Protein AF-A0A8D4UVF0-F1 (afdb_monomer_lite)

Foldseek 3Di:
DAQVVDDPVNQLVLVQLFKKWWKDFPNWIKIWGWDQDPVRFIKIWIWTFDDPPPDTDIHTQDIDTADADPVDDPVPGPHRGRHSVVSVVQQCDLRDVRGGVVNCVVRMGTPDID

Sequence (114 aa):
MSNLGLTFDELIDTLAYGHEIDFSYAGKNYVLMPDINEKNEWEYIVYQVLPPENKPEIKVLYHTPLHRDPSFSEDDVVWWPVGEKTARAMLDVKCIDGKSFMDLIDEIHVDNIN

Secondary structure (DSSP, 8-state):
-------HHHHHHHHHTT--EEEEETTEEEEEEEEE-TTS-EEEEEEEEEP-SSS-EEEEEEEEE----TTS-SSS-SS----HHHHHHHHT---BTTB-SGGGTTT-EEEEE-

Radius of gyration: 14.09 Å; chains: 1; bounding box: 38×25×40 Å

pLDDT: mean 81.35, std 11.94, range [31.14, 91.12]

Organism: NCBI:txid2582419

Structure (mmCIF, N/CA/C/O backbone):
data_AF-A0A8D4UVF0-F1
#
_entry.id   AF-A0A8D4UVF0-F1
#
loop_
_atom_site.group_PDB
_atom_site.id
_atom_site.type_symbol
_atom_site.label_atom_id
_atom_site.label_alt_id
_atom_site.label_comp_id
_atom_site.label_asym_id
_atom_site.label_entity_id
_atom_site.label_seq_id
_atom_site.pdbx_PDB_ins_code
_atom_site.Cartn_x
_atom_site.Cartn_y
_atom_site.Cartn_z
_atom_site.occupancy
_atom_site.B_iso_or_equiv
_atom_site.auth_seq_id
_atom_site.auth_comp_id
_atom_site.auth_asym_id
_atom_site.auth_atom_id
_atom_site.pdbx_PDB_model_num
ATOM 1 N N . MET A 1 1 ? -19.508 13.732 -0.270 1.00 31.14 1 MET A N 1
ATOM 2 C CA . MET A 1 1 ? -18.180 13.918 0.336 1.00 31.14 1 MET A CA 1
ATOM 3 C C . MET A 1 1 ? -17.385 12.672 -0.003 1.00 31.14 1 MET A C 1
ATOM 5 O O . MET A 1 1 ? -17.794 11.588 0.380 1.00 31.14 1 MET A O 1
ATOM 9 N N . SER A 1 2 ? -16.431 12.895 -0.906 1.00 32.94 2 SER A N 1
ATOM 10 C CA . SER A 1 2 ? -15.247 12.120 -1.292 1.00 32.94 2 SER A CA 1
ATOM 11 C C . SER A 1 2 ? -15.319 10.621 -1.587 1.00 32.94 2 SER A C 1
ATOM 13 O O . SER A 1 2 ? -14.414 9.939 -1.171 1.00 32.94 2 SER A O 1
ATOM 15 N N . ASN A 1 3 ? -16.258 10.088 -2.387 1.00 43.72 3 ASN A N 1
ATOM 16 C CA . ASN A 1 3 ? -15.977 8.824 -3.106 1.00 43.72 3 ASN A CA 1
ATOM 17 C C . ASN A 1 3 ? -14.625 8.989 -3.811 1.00 43.72 3 ASN A C 1
ATOM 19 O O . ASN A 1 3 ? -14.587 9.690 -4.821 1.00 43.72 3 ASN A O 1
ATOM 23 N N . LEU A 1 4 ? -13.538 8.406 -3.307 1.00 51.94 4 LEU A N 1
ATOM 24 C CA . LEU A 1 4 ? -12.274 8.557 -4.021 1.00 51.94 4 LEU A CA 1
ATOM 25 C C . LEU A 1 4 ? -12.223 7.777 -5.317 1.00 51.94 4 LEU A C 1
ATOM 27 O O . LEU A 1 4 ? -11.351 8.041 -6.127 1.00 51.94 4 LEU A O 1
ATOM 31 N N . GLY A 1 5 ? -13.245 6.953 -5.574 1.00 57.50 5 GLY A N 1
ATOM 32 C CA . GLY A 1 5 ? -13.719 6.671 -6.927 1.00 57.50 5 GLY A CA 1
ATOM 33 C C . GLY A 1 5 ? -12.710 5.962 -7.819 1.00 57.50 5 GLY A C 1
ATOM 34 O O . GLY A 1 5 ? -12.926 5.926 -9.023 1.00 57.50 5 GLY A O 1
ATOM 35 N N . LEU A 1 6 ? -11.646 5.416 -7.236 1.00 68.38 6 LEU A N 1
ATOM 36 C CA . LEU A 1 6 ? -10.647 4.646 -7.947 1.00 68.38 6 LEU A CA 1
ATOM 37 C C . LEU A 1 6 ? -11.154 3.226 -8.092 1.00 68.38 6 LEU A C 1
ATOM 39 O O . LEU A 1 6 ? -11.551 2.566 -7.129 1.00 68.38 6 LEU A O 1
ATOM 43 N N . THR A 1 7 ? -11.132 2.764 -9.325 1.00 80.12 7 THR A N 1
ATOM 44 C CA . THR A 1 7 ? -11.212 1.351 -9.634 1.00 80.12 7 THR A CA 1
ATOM 45 C C . THR A 1 7 ? -10.004 0.626 -9.049 1.00 80.12 7 THR A C 1
ATOM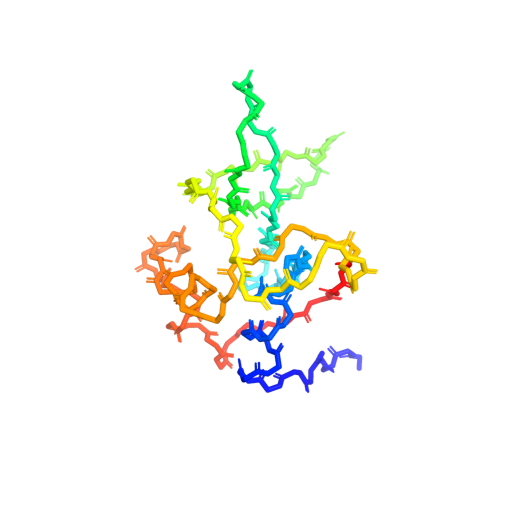 47 O O . THR A 1 7 ? -8.948 1.202 -8.783 1.00 80.12 7 THR A O 1
ATOM 50 N N . PHE A 1 8 ? -10.158 -0.679 -8.863 1.00 81.19 8 PHE A N 1
ATOM 51 C CA . PHE A 1 8 ? -9.075 -1.522 -8.383 1.00 81.19 8 PHE A CA 1
ATOM 52 C C . PHE A 1 8 ? -7.839 -1.489 -9.303 1.00 81.19 8 PHE A C 1
ATOM 54 O O . PHE A 1 8 ? -6.712 -1.544 -8.817 1.00 81.19 8 PHE A O 1
ATOM 61 N N . ASP A 1 9 ? -8.038 -1.352 -10.615 1.00 84.94 9 ASP A N 1
ATOM 62 C CA . ASP A 1 9 ? -6.930 -1.228 -11.563 1.00 84.94 9 ASP A CA 1
ATOM 63 C C . ASP A 1 9 ? -6.225 0.133 -11.430 1.00 84.94 9 ASP A C 1
ATOM 65 O O . ASP A 1 9 ? -5.001 0.165 -11.372 1.00 84.94 9 ASP A O 1
ATOM 69 N N . GLU A 1 10 ? -6.962 1.238 -11.252 1.00 85.31 10 GLU A N 1
ATOM 70 C CA . GLU A 1 10 ? -6.349 2.555 -11.004 1.00 85.31 10 GLU A CA 1
ATOM 71 C C . GLU A 1 10 ? -5.530 2.572 -9.710 1.00 85.31 10 GLU A C 1
ATOM 73 O O . GLU A 1 10 ? -4.453 3.153 -9.673 1.00 85.31 10 GLU A O 1
ATOM 78 N N . LEU A 1 11 ? -5.997 1.889 -8.662 1.00 85.06 11 LEU A N 1
ATOM 79 C CA . LEU A 1 11 ? -5.233 1.709 -7.430 1.00 85.06 11 LEU A CA 1
ATOM 80 C C . LEU A 1 11 ? -3.901 0.986 -7.681 1.00 85.06 11 LEU A C 1
ATOM 82 O O . LEU A 1 11 ? -2.859 1.396 -7.166 1.00 85.06 11 LEU A O 1
ATOM 86 N N . ILE A 1 12 ? -3.936 -0.114 -8.437 1.00 88.25 12 ILE A N 1
ATOM 87 C CA . ILE A 1 12 ? -2.730 -0.875 -8.770 1.00 88.25 12 ILE A CA 1
ATOM 88 C C . ILE A 1 12 ? -1.771 -0.014 -9.576 1.00 88.25 12 ILE A C 1
ATOM 90 O O . ILE A 1 12 ? -0.580 -0.026 -9.274 1.00 88.25 12 ILE A O 1
ATOM 94 N N . ASP A 1 13 ? -2.280 0.740 -10.548 1.00 88.62 13 ASP A N 1
ATOM 95 C CA . ASP A 1 13 ? -1.477 1.657 -11.346 1.00 88.62 13 ASP A CA 1
ATOM 96 C C . ASP A 1 13 ? -0.833 2.711 -10.443 1.00 88.62 13 ASP A C 1
ATOM 98 O O . ASP A 1 13 ? 0.390 2.830 -10.422 1.00 88.62 13 ASP A O 1
ATOM 102 N N . THR A 1 14 ? -1.613 3.403 -9.608 1.00 87.12 14 THR A N 1
ATOM 103 C CA . THR A 1 14 ? -1.112 4.392 -8.641 1.00 87.12 14 THR A CA 1
ATOM 104 C C . THR A 1 14 ? 0.062 3.839 -7.826 1.00 87.12 14 THR A C 1
ATOM 106 O O . THR A 1 14 ? 1.131 4.451 -7.772 1.00 87.12 14 THR A O 1
ATOM 109 N N . LEU A 1 15 ? -0.076 2.635 -7.268 1.00 87.44 15 LEU A N 1
ATOM 110 C CA . LEU A 1 15 ? 1.001 2.000 -6.509 1.00 87.44 15 LEU A CA 1
ATOM 111 C C . LEU A 1 15 ? 2.170 1.527 -7.375 1.00 87.44 15 LEU A C 1
ATOM 113 O O . LEU A 1 15 ? 3.320 1.616 -6.948 1.00 87.44 15 LEU A O 1
ATOM 117 N N . ALA A 1 16 ? 1.910 1.052 -8.592 1.00 88.62 16 ALA A N 1
ATOM 118 C CA . ALA A 1 16 ? 2.944 0.634 -9.533 1.00 88.62 16 ALA A CA 1
ATOM 119 C C . ALA A 1 16 ? 3.872 1.796 -9.912 1.00 88.62 16 ALA A C 1
ATOM 121 O O . ALA A 1 16 ? 5.072 1.571 -10.090 1.00 88.62 16 ALA A O 1
ATOM 122 N N . TYR A 1 17 ? 3.336 3.018 -9.973 1.00 87.31 17 TYR A N 1
ATOM 123 C CA . TYR A 1 17 ? 4.093 4.253 -10.186 1.00 87.31 17 TYR A CA 1
ATOM 124 C C . TYR A 1 17 ? 4.787 4.781 -8.919 1.00 87.31 17 TYR A C 1
ATOM 126 O O . TYR A 1 17 ? 5.589 5.703 -9.027 1.00 87.31 17 TYR A O 1
ATOM 134 N N . GLY A 1 18 ? 4.556 4.174 -7.750 1.00 85.56 18 GLY A N 1
ATOM 135 C CA . GLY A 1 18 ? 5.205 4.552 -6.492 1.00 85.56 18 GLY A CA 1
ATOM 136 C C . GLY A 1 18 ? 4.526 5.711 -5.760 1.00 85.56 18 GLY A C 1
ATOM 137 O O . GLY A 1 18 ? 5.195 6.429 -5.026 1.00 85.56 18 GLY A O 1
ATOM 138 N N . HIS A 1 19 ? 3.226 5.916 -5.958 1.00 86.50 19 HIS A N 1
ATOM 139 C CA . HIS A 1 19 ? 2.475 6.923 -5.209 1.00 86.50 19 HIS A CA 1
ATOM 140 C C . HIS A 1 19 ? 2.134 6.477 -3.785 1.00 86.50 19 HIS A C 1
ATOM 142 O O . HIS A 1 19 ? 2.086 5.283 -3.470 1.00 86.50 19 HIS A O 1
ATOM 148 N N . GLU A 1 20 ? 1.853 7.469 -2.945 1.00 87.44 20 GLU A N 1
ATOM 149 C CA . GLU A 1 20 ? 1.305 7.285 -1.606 1.00 87.44 20 GLU A CA 1
ATOM 150 C C . GLU A 1 20 ? -0.224 7.254 -1.655 1.00 87.44 20 GLU A C 1
ATOM 152 O O . GLU A 1 20 ? -0.856 7.984 -2.422 1.00 87.44 20 GLU A O 1
ATOM 157 N N . ILE A 1 21 ? -0.819 6.404 -0.820 1.00 87.81 21 ILE A N 1
ATOM 158 C CA . ILE A 1 21 ? -2.266 6.253 -0.702 1.00 87.81 21 ILE A CA 1
ATOM 159 C C . ILE A 1 21 ? -2.673 6.331 0.759 1.00 87.81 21 ILE A C 1
ATOM 161 O O . ILE A 1 21 ? -2.310 5.468 1.561 1.00 87.81 21 ILE A O 1
ATOM 165 N N . ASP A 1 22 ? -3.516 7.312 1.059 1.00 88.38 22 ASP A N 1
ATOM 166 C CA . ASP A 1 22 ? -4.222 7.420 2.329 1.00 88.38 22 ASP A CA 1
ATOM 167 C C . ASP A 1 22 ? -5.573 6.719 2.201 1.00 88.38 22 ASP A C 1
ATOM 169 O O . ASP A 1 22 ? -6.275 6.901 1.206 1.00 88.38 22 ASP A O 1
ATOM 173 N N . PHE A 1 23 ? -5.973 5.929 3.194 1.00 86.31 23 PHE A N 1
ATOM 174 C CA . PHE A 1 23 ? -7.290 5.300 3.211 1.00 86.31 23 PHE A CA 1
ATOM 175 C C . PHE A 1 23 ? -7.822 5.061 4.624 1.00 86.31 23 PHE A C 1
ATOM 177 O O . PHE A 1 23 ? -7.084 4.804 5.579 1.00 86.31 23 PHE A O 1
ATOM 184 N N . SER A 1 24 ? -9.144 5.072 4.736 1.00 87.12 24 SER A N 1
ATOM 185 C CA . SER A 1 24 ? -9.889 4.813 5.956 1.00 87.12 24 SER A CA 1
ATOM 186 C C . SER A 1 24 ? -10.517 3.427 5.929 1.00 87.12 24 SER A C 1
ATOM 188 O O . SER A 1 24 ? -11.186 3.035 4.970 1.00 87.12 24 SER A O 1
ATOM 190 N N . TYR A 1 25 ? -10.373 2.703 7.037 1.00 86.94 25 TYR A N 1
ATOM 191 C CA . TYR A 1 25 ? -11.078 1.446 7.282 1.00 86.94 25 TYR A CA 1
ATOM 192 C C . TYR A 1 25 ? -11.438 1.306 8.761 1.00 86.94 25 TYR A C 1
ATOM 194 O O . TYR A 1 25 ? -10.622 1.559 9.647 1.00 86.94 25 TYR A O 1
ATOM 202 N N . ALA A 1 26 ? -12.682 0.906 9.044 1.00 86.62 26 ALA A N 1
ATOM 203 C CA . ALA A 1 26 ? -13.191 0.705 10.405 1.00 86.62 26 ALA A CA 1
ATOM 204 C C . ALA A 1 26 ? -12.937 1.896 11.365 1.00 86.62 26 ALA A C 1
ATOM 206 O O . ALA A 1 26 ? -12.672 1.706 12.553 1.00 86.62 26 ALA A O 1
ATOM 207 N N . GLY A 1 27 ? -13.005 3.131 10.848 1.00 84.62 27 GLY A N 1
ATOM 208 C CA . GLY A 1 27 ? -12.774 4.362 11.616 1.00 84.62 27 GLY A CA 1
ATOM 209 C C . GLY A 1 27 ? -11.308 4.638 11.975 1.00 84.62 27 GLY A C 1
ATOM 210 O O . GLY A 1 27 ? -11.044 5.486 12.826 1.00 84.62 27 GLY A O 1
ATOM 211 N N . LYS A 1 28 ? -10.364 3.916 11.364 1.00 87.62 28 LYS A N 1
ATOM 212 C CA . LYS A 1 28 ? -8.917 4.119 11.478 1.00 87.62 28 LYS A CA 1
ATOM 213 C C . LYS A 1 28 ? -8.369 4.583 10.128 1.00 87.62 28 LYS A C 1
ATOM 215 O O . LYS A 1 28 ? -8.865 4.143 9.092 1.00 87.62 28 LYS A O 1
ATOM 220 N N . ASN A 1 29 ? -7.317 5.393 10.168 1.00 89.25 29 ASN A N 1
ATOM 221 C CA . ASN A 1 29 ? -6.625 5.872 8.976 1.00 89.25 29 ASN A CA 1
ATOM 222 C C . ASN A 1 29 ? -5.343 5.073 8.771 1.00 89.25 29 ASN A C 1
ATOM 224 O O . ASN A 1 29 ? -4.624 4.765 9.730 1.00 89.25 29 ASN A O 1
ATOM 228 N N . TYR A 1 30 ? -5.059 4.771 7.520 1.00 89.56 30 TYR A N 1
ATOM 229 C CA . TYR A 1 30 ? -3.917 3.997 7.090 1.00 89.56 30 TYR A CA 1
ATOM 230 C C . TYR A 1 30 ? -3.261 4.693 5.908 1.00 89.56 30 TYR A C 1
ATOM 232 O O . TYR A 1 30 ? -3.934 5.357 5.124 1.00 89.56 30 TYR A O 1
ATOM 240 N N . VAL A 1 31 ? -1.957 4.501 5.785 1.00 89.44 31 VAL A N 1
ATOM 241 C CA . VAL A 1 31 ? -1.175 4.996 4.658 1.00 89.44 31 VAL A CA 1
ATOM 242 C C . VAL A 1 31 ? -0.381 3.837 4.092 1.00 89.44 31 VAL A C 1
ATOM 244 O O . VAL A 1 31 ? 0.188 3.039 4.850 1.00 89.44 31 VAL A O 1
ATOM 247 N N . LEU A 1 32 ? -0.354 3.743 2.768 1.00 88.81 32 LEU A N 1
ATOM 248 C CA . LEU A 1 32 ? 0.608 2.923 2.059 1.00 88.81 32 LEU A CA 1
ATOM 249 C C . LEU A 1 32 ? 1.500 3.816 1.197 1.00 88.81 32 LEU A C 1
ATOM 251 O O . LEU A 1 32 ? 0.993 4.579 0.379 1.00 88.81 32 LEU A O 1
ATOM 255 N N . MET A 1 33 ? 2.816 3.708 1.354 1.00 86.56 33 MET A N 1
ATOM 256 C CA . MET A 1 33 ? 3.764 4.535 0.605 1.00 86.56 33 MET A CA 1
ATOM 257 C C . MET A 1 33 ? 5.111 3.836 0.417 1.00 86.56 33 MET A C 1
ATOM 259 O O . MET A 1 33 ? 5.494 3.005 1.252 1.00 86.56 33 MET A O 1
ATOM 263 N N . PRO A 1 34 ? 5.865 4.174 -0.642 1.00 85.31 34 PRO A N 1
ATOM 264 C CA . PRO A 1 34 ? 7.290 3.898 -0.669 1.00 85.31 34 PRO A CA 1
ATOM 265 C C . PRO A 1 34 ? 8.034 4.808 0.316 1.00 85.31 34 PRO A C 1
ATOM 267 O O . PRO A 1 34 ? 7.706 5.981 0.475 1.00 85.31 34 PRO A O 1
ATOM 270 N N . ASP A 1 35 ? 9.076 4.275 0.933 1.00 87.00 35 ASP A N 1
ATOM 271 C CA . ASP A 1 35 ? 9.971 4.984 1.840 1.00 87.00 35 ASP A CA 1
ATOM 272 C C . ASP A 1 35 ? 11.409 4.464 1.673 1.00 87.00 35 ASP A C 1
ATOM 274 O O . ASP A 1 35 ? 11.659 3.466 0.990 1.00 87.00 35 ASP A O 1
ATOM 278 N N . ILE A 1 36 ? 12.371 5.147 2.285 1.00 86.12 36 ILE A N 1
ATOM 279 C CA . ILE A 1 36 ? 13.771 4.738 2.336 1.00 86.12 36 ILE A CA 1
ATOM 280 C C . ILE A 1 36 ? 14.108 4.345 3.772 1.00 86.12 36 ILE A C 1
ATOM 282 O O . ILE A 1 36 ? 14.051 5.159 4.692 1.00 86.12 36 ILE A O 1
ATOM 286 N N . ASN A 1 37 ? 14.525 3.097 3.960 1.00 86.06 37 ASN A N 1
ATOM 287 C CA . ASN A 1 37 ? 14.880 2.594 5.281 1.00 86.06 37 ASN A CA 1
ATOM 288 C C . ASN A 1 37 ? 16.241 3.122 5.776 1.00 86.06 37 ASN A C 1
ATOM 290 O O . ASN A 1 37 ? 17.005 3.765 5.055 1.00 86.06 37 ASN A O 1
ATOM 294 N N . GLU A 1 38 ? 16.607 2.778 7.014 1.00 88.19 38 GLU A N 1
ATOM 295 C CA . GLU A 1 38 ? 17.868 3.207 7.648 1.00 88.19 38 GLU A CA 1
ATOM 296 C C . GLU A 1 38 ? 19.142 2.776 6.893 1.00 88.19 38 GLU A C 1
ATOM 298 O O . GLU A 1 38 ? 20.221 3.324 7.125 1.00 88.19 38 GLU A O 1
ATOM 303 N N . LYS A 1 39 ? 19.039 1.791 5.992 1.00 90.06 39 LYS A N 1
ATOM 304 C CA . LYS A 1 39 ? 20.142 1.308 5.147 1.00 90.06 39 LYS A CA 1
ATOM 305 C C . LYS A 1 39 ? 20.194 1.994 3.785 1.00 90.06 39 LYS A C 1
ATOM 307 O O . LYS A 1 39 ? 21.024 1.616 2.960 1.00 90.06 39 LYS A O 1
ATOM 312 N N . ASN A 1 40 ? 19.358 3.006 3.563 1.00 85.38 40 ASN A N 1
ATOM 313 C CA . ASN A 1 40 ? 19.215 3.690 2.286 1.00 85.38 40 ASN A CA 1
ATOM 314 C C . ASN A 1 40 ? 18.714 2.757 1.164 1.00 85.38 40 ASN A C 1
ATOM 316 O O . ASN A 1 40 ? 19.122 2.879 0.007 1.00 85.38 40 ASN A O 1
ATOM 320 N N . GLU A 1 41 ? 17.851 1.803 1.516 1.00 87.06 41 GLU A N 1
ATOM 321 C CA . GLU A 1 41 ? 17.179 0.901 0.581 1.00 87.06 41 GLU A CA 1
ATOM 322 C C . GLU A 1 41 ? 15.696 1.271 0.512 1.00 87.06 41 GLU A C 1
ATOM 324 O O . GLU A 1 41 ? 15.077 1.560 1.538 1.00 87.06 41 GLU A O 1
ATOM 329 N N . TRP A 1 42 ? 15.126 1.255 -0.693 1.00 85.38 42 TRP A N 1
ATOM 330 C CA . TRP A 1 42 ? 13.699 1.500 -0.871 1.00 85.38 42 TRP A CA 1
ATOM 331 C C . TRP A 1 42 ? 12.884 0.360 -0.269 1.00 85.38 42 TRP A C 1
ATOM 333 O O . TRP A 1 42 ? 13.176 -0.818 -0.491 1.00 85.38 42 TRP A O 1
ATOM 343 N N . GLU A 1 43 ? 11.831 0.712 0.448 1.00 87.50 43 GLU A N 1
ATOM 344 C CA . GLU A 1 43 ? 10.851 -0.210 0.991 1.00 87.50 43 GLU A CA 1
ATOM 345 C C . GLU A 1 43 ? 9.444 0.352 0.858 1.00 87.50 43 GLU A C 1
ATOM 347 O O . GLU A 1 43 ? 9.246 1.535 0.618 1.00 87.50 43 GLU A O 1
ATOM 352 N N . TYR A 1 44 ? 8.457 -0.521 0.968 1.00 85.00 44 TYR A N 1
ATOM 353 C CA . TYR A 1 44 ? 7.066 -0.132 1.018 1.00 85.00 44 TYR A CA 1
ATOM 354 C C . TYR A 1 44 ? 6.559 -0.347 2.427 1.00 85.00 44 TYR A C 1
ATOM 356 O O . TYR A 1 44 ? 6.738 -1.437 2.985 1.00 85.00 44 TYR A O 1
ATOM 364 N N . ILE A 1 45 ? 5.932 0.681 2.983 1.00 87.69 45 ILE A N 1
ATOM 365 C CA . ILE A 1 45 ? 5.458 0.682 4.357 1.00 87.69 45 ILE A CA 1
ATOM 366 C C . ILE A 1 45 ? 3.942 0.801 4.352 1.00 87.69 45 ILE A C 1
ATOM 368 O O . ILE A 1 45 ? 3.372 1.656 3.679 1.00 87.69 45 ILE A O 1
ATOM 372 N N . VAL A 1 46 ? 3.295 -0.051 5.147 1.00 87.88 46 VAL A N 1
ATOM 373 C CA . VAL A 1 46 ? 1.900 0.150 5.545 1.00 87.88 46 VAL A CA 1
ATOM 374 C C . VAL A 1 46 ? 1.895 0.551 7.004 1.00 87.88 46 VAL A C 1
ATOM 376 O O . VAL A 1 46 ? 2.368 -0.208 7.857 1.00 87.88 46 VAL A O 1
ATOM 379 N N . TYR A 1 47 ? 1.341 1.716 7.315 1.00 89.12 47 TYR A N 1
ATOM 380 C CA . TYR A 1 47 ? 1.202 2.158 8.694 1.00 89.12 47 TYR A CA 1
ATOM 381 C C . TYR A 1 47 ? -0.196 2.670 9.009 1.00 89.12 47 TYR A C 1
ATOM 383 O O . TYR A 1 47 ? -0.913 3.185 8.159 1.00 89.12 47 TYR A O 1
ATOM 391 N N . GLN A 1 48 ? -0.586 2.506 10.269 1.00 88.56 48 GLN A N 1
ATOM 392 C CA . GLN A 1 48 ? -1.807 3.069 10.819 1.00 88.56 48 GLN A CA 1
ATOM 393 C C . GLN A 1 48 ? -1.482 4.398 11.504 1.00 88.56 48 GLN A C 1
ATOM 395 O O . GLN A 1 48 ? -0.596 4.454 12.364 1.00 88.56 48 GLN A O 1
ATOM 400 N N . VAL A 1 49 ? -2.241 5.440 11.175 1.00 85.75 49 VAL A N 1
ATOM 401 C CA . VAL A 1 49 ? -2.189 6.731 11.866 1.00 85.75 49 VAL A CA 1
ATOM 402 C C . VAL A 1 49 ? -3.096 6.656 13.091 1.00 85.75 49 VAL A C 1
ATOM 404 O O . VAL A 1 49 ? -4.309 6.453 12.979 1.00 85.75 49 VAL A O 1
ATOM 407 N N . LEU A 1 50 ? -2.512 6.787 14.282 1.00 80.94 50 LEU A N 1
ATOM 408 C CA . LEU A 1 50 ? -3.259 6.785 15.536 1.00 80.94 50 LEU A CA 1
ATOM 409 C C . LEU A 1 50 ? -3.736 8.207 15.869 1.00 80.94 50 LEU A C 1
ATOM 411 O O . LEU A 1 50 ? -2.973 9.165 15.694 1.00 80.94 50 LEU A O 1
ATOM 415 N N . PRO A 1 51 ? -4.990 8.373 16.339 1.00 68.62 51 PRO A N 1
ATOM 416 C CA . PRO A 1 51 ? -5.524 9.684 16.668 1.00 68.62 51 PRO A CA 1
ATOM 417 C C . PRO A 1 51 ? -4.651 10.364 17.732 1.00 68.62 51 PRO A C 1
ATOM 419 O O . PRO A 1 51 ? -4.261 9.730 18.717 1.00 68.62 51 PRO A O 1
ATOM 422 N N . PRO A 1 52 ? -4.333 11.653 17.548 1.00 62.56 52 PRO A N 1
ATOM 423 C CA . PRO A 1 52 ? -3.405 12.345 18.412 1.00 62.56 52 PRO A CA 1
ATOM 424 C C . PRO A 1 52 ? -4.139 12.761 19.681 1.00 62.56 52 PRO A C 1
ATOM 426 O O . PRO A 1 52 ? -4.781 13.807 19.709 1.00 62.56 52 PRO A O 1
ATOM 429 N N . GLU A 1 53 ? -4.007 12.003 20.769 1.00 63.69 53 GLU A N 1
ATOM 430 C CA . GLU A 1 53 ? -4.302 12.611 22.070 1.00 63.69 53 GLU A CA 1
ATOM 431 C C . GLU A 1 53 ? -3.272 13.705 22.401 1.00 63.69 53 GLU A C 1
ATOM 433 O O . GLU A 1 53 ? -3.607 14.601 23.164 1.00 63.69 53 GLU A O 1
ATOM 438 N N . ASN A 1 54 ? -2.072 13.709 21.778 1.00 49.62 54 ASN A N 1
ATOM 439 C CA . ASN A 1 54 ? -1.144 14.859 21.777 1.00 49.62 54 ASN A CA 1
ATOM 440 C C . ASN A 1 54 ? -0.068 14.902 20.657 1.00 49.62 54 ASN A C 1
ATOM 442 O O . ASN A 1 54 ? 0.581 15.938 20.521 1.00 49.62 54 ASN A O 1
ATOM 446 N N . LYS A 1 55 ? 0.138 13.847 19.849 1.00 58.69 55 LYS A N 1
ATOM 447 C CA . LYS A 1 55 ? 0.930 13.826 18.591 1.00 58.69 55 LYS A CA 1
ATOM 448 C C . LYS A 1 55 ? 0.453 12.653 17.721 1.00 58.69 55 LYS A C 1
ATOM 450 O O . LYS A 1 55 ? 0.008 11.669 18.307 1.00 58.69 55 LYS A O 1
ATOM 455 N N . PRO A 1 56 ? 0.519 12.726 16.378 1.00 63.97 56 PRO A N 1
ATOM 456 C CA . PRO A 1 56 ? 0.256 11.555 15.550 1.00 63.97 56 PRO A CA 1
ATOM 457 C C . PRO A 1 56 ? 1.299 10.480 15.877 1.00 63.97 56 PRO A C 1
ATOM 459 O O . PRO A 1 56 ? 2.496 10.689 15.681 1.00 63.97 56 PRO A O 1
ATOM 462 N N . GLU A 1 57 ? 0.845 9.359 16.434 1.00 77.50 57 GLU A N 1
ATOM 463 C CA . GLU A 1 57 ? 1.661 8.156 16.576 1.00 77.50 57 GLU A CA 1
ATOM 464 C C . GLU A 1 57 ? 1.434 7.277 15.348 1.00 77.50 57 GLU A C 1
ATOM 466 O O . GLU A 1 57 ? 0.298 7.033 14.937 1.00 77.50 57 GLU A O 1
ATOM 471 N N . ILE A 1 58 ? 2.530 6.820 14.749 1.00 82.75 58 ILE A N 1
ATOM 472 C CA . ILE A 1 58 ? 2.504 5.931 13.594 1.00 82.75 58 ILE A CA 1
ATOM 473 C C . ILE A 1 58 ? 2.768 4.517 14.094 1.00 82.75 58 ILE A C 1
ATOM 475 O O . ILE A 1 58 ? 3.795 4.250 14.720 1.00 82.75 58 ILE A O 1
ATOM 479 N N . LYS A 1 59 ? 1.848 3.596 13.805 1.00 86.25 59 LYS A N 1
ATOM 480 C CA . LYS A 1 59 ? 2.065 2.166 14.024 1.00 86.25 59 LYS A CA 1
ATOM 481 C C . LYS A 1 59 ? 2.363 1.505 12.691 1.00 86.25 59 LYS A C 1
ATOM 483 O O . LYS A 1 59 ? 1.453 1.323 11.884 1.00 86.25 59 LYS A O 1
ATOM 488 N N . VAL A 1 60 ? 3.608 1.087 12.491 1.00 87.62 60 VAL A N 1
ATOM 489 C CA . VAL A 1 60 ? 3.959 0.326 11.294 1.00 87.62 60 VAL A CA 1
ATOM 490 C C . VAL A 1 60 ? 3.394 -1.090 11.380 1.00 87.62 60 VAL A C 1
ATOM 492 O O . VAL A 1 60 ? 3.521 -1.769 12.401 1.00 87.62 60 VAL A O 1
ATOM 495 N N . LEU A 1 61 ? 2.719 -1.512 10.315 1.00 87.56 61 LEU A N 1
ATOM 496 C CA . LEU A 1 61 ? 2.068 -2.814 10.196 1.00 87.56 61 LEU A CA 1
ATOM 497 C C . LEU A 1 61 ? 2.863 -3.762 9.301 1.00 87.56 61 LEU A C 1
ATOM 499 O O . LEU A 1 61 ? 2.827 -4.974 9.512 1.00 87.56 61 LEU A O 1
ATOM 503 N N . TYR A 1 62 ? 3.567 -3.219 8.309 1.00 88.31 62 TYR A N 1
ATOM 504 C CA . TYR A 1 62 ? 4.312 -4.003 7.340 1.00 88.31 62 TYR A CA 1
ATOM 505 C C . TYR A 1 62 ? 5.424 -3.183 6.687 1.00 88.31 62 TYR A C 1
ATOM 507 O O . TYR A 1 62 ? 5.230 -2.002 6.415 1.00 88.31 62 TYR A O 1
ATOM 515 N N . HIS A 1 63 ? 6.541 -3.853 6.404 1.00 89.44 63 HIS A N 1
ATOM 516 C CA . HIS A 1 63 ? 7.616 -3.368 5.545 1.00 89.44 63 HIS A CA 1
ATOM 517 C C . HIS A 1 63 ? 7.935 -4.450 4.518 1.00 89.44 63 HIS A C 1
ATOM 519 O O . HIS A 1 63 ? 7.984 -5.638 4.862 1.00 89.44 63 HIS A O 1
ATOM 525 N N . THR A 1 64 ? 8.223 -4.053 3.284 1.00 85.88 64 THR A N 1
ATOM 526 C CA . THR A 1 64 ? 8.817 -4.956 2.296 1.00 85.88 64 THR A CA 1
ATOM 527 C C . THR A 1 64 ? 9.845 -4.238 1.439 1.00 85.88 64 THR A C 1
ATOM 529 O O . THR A 1 64 ? 9.580 -3.113 1.019 1.00 85.88 64 THR A O 1
ATOM 532 N N . PRO A 1 65 ? 11.000 -4.859 1.146 1.00 87.56 65 PRO A N 1
ATOM 533 C CA . PRO A 1 65 ? 11.959 -4.292 0.212 1.00 87.56 65 PRO A CA 1
ATOM 534 C C . PRO A 1 65 ? 11.318 -4.005 -1.147 1.00 87.56 65 PRO A C 1
ATOM 536 O O . PRO A 1 65 ? 10.570 -4.826 -1.686 1.00 87.56 65 PRO A O 1
ATOM 539 N N . LEU A 1 66 ? 11.661 -2.855 -1.717 1.00 85.44 66 LEU A N 1
ATOM 540 C CA . LEU A 1 66 ? 11.267 -2.455 -3.056 1.00 85.44 66 LEU A CA 1
ATOM 541 C C . LEU A 1 66 ? 12.431 -2.560 -4.022 1.00 85.44 66 LEU A C 1
ATOM 543 O O . LEU A 1 66 ? 13.550 -2.116 -3.766 1.00 85.44 66 LEU A O 1
ATOM 547 N N . HIS A 1 67 ? 12.119 -3.071 -5.203 1.00 85.56 67 HIS A N 1
ATOM 548 C CA . HIS A 1 67 ? 13.005 -3.005 -6.349 1.00 85.56 67 HIS A CA 1
ATOM 549 C C . HIS A 1 67 ? 12.330 -2.179 -7.430 1.00 85.56 67 HIS A C 1
ATOM 551 O O . HIS A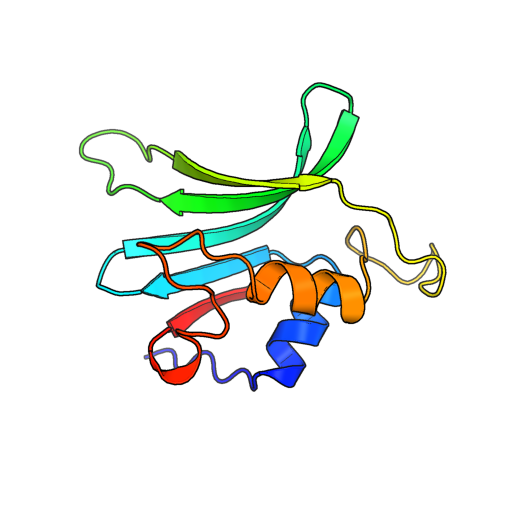 1 67 ? 11.150 -2.381 -7.716 1.00 85.56 67 HIS A O 1
ATOM 557 N N . ARG A 1 68 ? 13.094 -1.254 -8.016 1.00 84.25 68 ARG A N 1
ATOM 558 C CA . ARG A 1 68 ? 12.617 -0.464 -9.145 1.00 84.25 68 ARG A CA 1
ATOM 559 C C . ARG A 1 68 ? 12.282 -1.396 -10.299 1.00 84.25 68 ARG A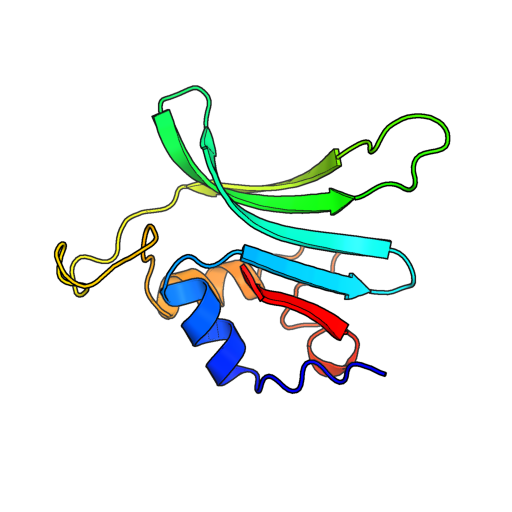 C 1
ATOM 561 O O . ARG A 1 68 ? 13.104 -2.247 -10.647 1.00 84.25 68 ARG A O 1
ATOM 568 N N . ASP A 1 69 ? 11.125 -1.207 -10.915 1.00 85.94 69 ASP A N 1
ATOM 569 C CA . ASP A 1 69 ? 10.802 -1.902 -12.153 1.00 85.94 69 ASP A CA 1
ATOM 570 C C . ASP A 1 69 ? 11.609 -1.277 -13.311 1.00 85.94 69 ASP A C 1
ATOM 572 O O . ASP A 1 69 ? 11.470 -0.082 -13.597 1.00 85.94 69 ASP A O 1
ATOM 576 N N . PRO A 1 70 ? 12.488 -2.049 -13.980 1.00 84.31 70 PRO A N 1
ATOM 577 C CA . PRO A 1 70 ? 13.347 -1.530 -15.039 1.00 84.31 70 PRO A CA 1
ATOM 578 C C . PRO A 1 70 ? 12.588 -1.171 -16.325 1.00 84.31 70 PRO A C 1
ATOM 580 O O . PRO A 1 70 ? 13.188 -0.582 -17.220 1.00 84.31 70 PRO A O 1
ATOM 583 N N . SER A 1 71 ? 11.307 -1.533 -16.452 1.00 84.12 71 SER A N 1
ATOM 584 C CA . SER A 1 71 ? 10.481 -1.180 -17.615 1.00 84.12 71 SER A CA 1
ATOM 585 C C . SER A 1 71 ? 10.077 0.298 -17.654 1.00 84.12 71 SER A C 1
ATOM 587 O O . SER A 1 71 ? 9.714 0.798 -18.718 1.00 84.12 71 SER A O 1
ATOM 589 N N . PHE A 1 72 ? 10.195 1.012 -16.533 1.00 78.06 72 PHE A N 1
ATOM 590 C CA . PHE A 1 72 ? 9.950 2.447 -16.453 1.00 78.06 72 PHE A CA 1
ATOM 591 C C . PHE A 1 72 ? 11.228 3.211 -16.822 1.00 78.06 72 PHE A C 1
ATOM 593 O O . PHE A 1 72 ? 12.303 2.944 -16.265 1.00 78.06 72 PHE A O 1
ATOM 600 N N . SER A 1 73 ? 11.125 4.182 -17.736 1.00 76.50 73 SER A N 1
ATOM 601 C CA . SER A 1 73 ? 12.250 5.069 -18.072 1.00 76.50 73 SER A CA 1
ATOM 602 C C . SER A 1 73 ? 12.655 5.888 -16.839 1.00 76.50 73 SER A C 1
ATOM 604 O O . SER A 1 73 ? 11.843 6.080 -15.944 1.00 76.50 73 SER A O 1
ATOM 606 N N . GLU A 1 74 ? 13.910 6.316 -16.710 1.00 66.88 74 GLU A N 1
ATOM 607 C CA . GLU A 1 74 ? 14.312 7.180 -15.581 1.00 66.88 74 GLU A CA 1
ATOM 608 C C . GLU A 1 74 ? 13.796 8.619 -15.731 1.00 66.88 74 GLU A C 1
ATOM 610 O O . GLU A 1 74 ? 13.638 9.317 -14.734 1.00 66.88 74 GLU A O 1
ATOM 615 N N . ASP A 1 75 ? 13.476 9.030 -16.959 1.00 65.12 75 ASP A N 1
ATOM 616 C CA . ASP A 1 75 ? 13.094 10.401 -17.298 1.00 65.12 75 ASP A CA 1
ATOM 617 C C . ASP A 1 75 ? 11.589 10.683 -17.106 1.00 65.12 75 ASP A C 1
ATOM 619 O O . ASP A 1 75 ? 11.193 11.844 -17.017 1.00 65.12 75 ASP A O 1
ATOM 623 N N . ASP A 1 76 ? 10.750 9.642 -17.018 1.00 58.09 76 ASP A N 1
ATOM 624 C CA . ASP A 1 76 ? 9.283 9.769 -16.963 1.00 58.09 76 ASP A CA 1
ATOM 625 C C . ASP A 1 76 ? 8.690 9.702 -15.542 1.00 58.09 76 ASP A C 1
ATOM 627 O O . ASP A 1 76 ? 7.469 9.783 -15.390 1.00 58.09 76 ASP A O 1
ATOM 631 N N . VAL A 1 77 ? 9.501 9.519 -14.490 1.00 59.66 77 VAL A N 1
ATOM 632 C CA . VAL A 1 77 ? 8.975 9.082 -13.181 1.00 59.66 77 VAL A CA 1
ATOM 633 C C . VAL A 1 77 ? 9.239 10.086 -12.068 1.00 59.66 77 VAL A C 1
ATOM 635 O O . VAL A 1 77 ? 10.372 10.469 -11.792 1.00 59.66 77 VAL A O 1
ATOM 638 N N . VAL A 1 78 ? 8.154 10.488 -11.404 1.00 57.38 78 VAL A N 1
ATOM 639 C CA . VAL A 1 78 ? 8.152 11.403 -10.250 1.00 57.38 78 VAL A CA 1
ATOM 640 C C . VAL A 1 78 ? 8.449 10.660 -8.932 1.00 57.38 78 VAL A C 1
ATOM 642 O O . VAL A 1 78 ? 8.875 11.279 -7.961 1.00 57.38 78 VAL A O 1
ATOM 645 N N . TRP A 1 79 ? 8.304 9.330 -8.916 1.00 67.12 79 TRP A N 1
ATOM 646 C CA . TRP A 1 79 ? 8.431 8.449 -7.746 1.00 67.12 79 TRP A CA 1
ATOM 647 C C . TRP A 1 79 ? 9.219 7.164 -8.079 1.00 67.12 79 TRP A C 1
ATOM 649 O O . TRP A 1 79 ? 9.677 7.011 -9.206 1.00 67.12 79 TRP A O 1
ATOM 659 N N . TRP A 1 80 ? 9.457 6.257 -7.120 1.00 80.75 80 TRP A N 1
ATOM 660 C CA . TRP A 1 80 ? 10.205 5.003 -7.345 1.00 80.75 80 TRP A CA 1
ATOM 661 C C . TRP A 1 80 ? 9.260 3.892 -7.847 1.00 80.75 80 TRP A C 1
ATOM 663 O O . TRP A 1 80 ? 8.594 3.260 -7.026 1.00 80.75 80 TRP A O 1
ATOM 673 N N . PRO A 1 81 ? 9.163 3.627 -9.168 1.00 86.44 81 PRO A N 1
ATOM 674 C CA . PRO A 1 81 ? 8.145 2.736 -9.710 1.00 86.44 81 PRO A CA 1
ATOM 675 C C . PRO A 1 81 ? 8.515 1.279 -9.448 1.00 86.44 81 PRO A C 1
ATOM 677 O O . PRO A 1 81 ? 9.672 0.878 -9.583 1.00 86.44 81 PRO A O 1
ATOM 680 N N . VAL A 1 82 ? 7.521 0.468 -9.112 1.00 86.75 82 VAL A N 1
ATOM 681 C CA . VAL A 1 82 ? 7.705 -0.928 -8.679 1.00 86.75 82 VAL A CA 1
ATOM 682 C C . VAL A 1 82 ? 7.007 -1.931 -9.595 1.00 86.75 82 VAL A C 1
ATOM 684 O O . VAL A 1 82 ? 7.264 -3.135 -9.499 1.00 86.75 82 VAL A O 1
ATOM 687 N N . GLY A 1 83 ? 6.145 -1.437 -10.490 1.00 88.75 83 GLY A N 1
ATOM 688 C CA . GLY A 1 83 ? 5.376 -2.238 -11.435 1.00 88.75 83 GLY A CA 1
ATOM 689 C C . GLY A 1 83 ? 4.162 -2.931 -10.813 1.00 88.75 83 GLY A C 1
ATOM 690 O O . GLY A 1 83 ? 4.111 -3.222 -9.613 1.00 88.75 83 GLY A O 1
ATOM 691 N N . GLU A 1 84 ? 3.175 -3.247 -11.653 1.00 90.50 84 GLU A N 1
ATOM 692 C CA . GLU A 1 84 ? 1.886 -3.805 -11.218 1.00 90.50 84 GLU A CA 1
ATOM 693 C C . GLU A 1 84 ? 2.027 -5.103 -10.421 1.00 90.50 84 GLU A C 1
ATOM 695 O O . GLU A 1 84 ? 1.295 -5.345 -9.464 1.00 90.50 84 GLU A O 1
ATOM 700 N N . LYS A 1 85 ? 2.971 -5.971 -10.809 1.00 90.06 85 LYS A N 1
ATOM 701 C CA . LYS A 1 85 ? 3.185 -7.257 -10.131 1.00 90.06 85 LYS A CA 1
ATOM 702 C C . LYS A 1 85 ? 3.537 -7.046 -8.660 1.00 90.06 85 LYS A C 1
ATOM 704 O O . LYS A 1 85 ? 3.043 -7.770 -7.796 1.00 90.06 85 LYS A O 1
ATOM 709 N N . THR A 1 86 ? 4.402 -6.076 -8.398 1.00 89.19 86 THR A N 1
ATOM 710 C CA . THR A 1 86 ? 4.869 -5.740 -7.057 1.00 89.19 86 THR A CA 1
ATOM 711 C C . THR A 1 86 ? 3.758 -5.043 -6.274 1.00 89.19 86 THR A C 1
ATOM 713 O O . THR A 1 86 ? 3.482 -5.447 -5.147 1.00 89.19 86 THR A O 1
ATOM 716 N N . ALA A 1 87 ? 3.035 -4.109 -6.903 1.00 89.56 87 ALA A N 1
ATOM 717 C CA . ALA A 1 87 ? 1.862 -3.456 -6.317 1.00 89.56 87 ALA A CA 1
ATOM 718 C C . ALA A 1 87 ? 0.776 -4.465 -5.894 1.00 89.56 87 ALA A C 1
ATOM 720 O O . ALA A 1 87 ? 0.329 -4.468 -4.749 1.00 89.56 87 ALA A O 1
ATOM 721 N N . ARG A 1 88 ? 0.405 -5.406 -6.772 1.00 91.06 88 ARG A N 1
ATOM 722 C CA . ARG A 1 88 ? -0.562 -6.472 -6.451 1.00 91.06 88 ARG A CA 1
ATOM 723 C C . ARG A 1 88 ? -0.099 -7.340 -5.284 1.00 91.06 88 ARG A C 1
ATOM 725 O O . ARG A 1 88 ? -0.908 -7.685 -4.427 1.00 91.06 88 ARG A O 1
ATOM 732 N N . ALA A 1 89 ? 1.189 -7.682 -5.236 1.00 89.25 89 ALA A N 1
ATOM 733 C CA . ALA A 1 89 ? 1.742 -8.467 -4.137 1.00 89.25 89 ALA A CA 1
ATOM 734 C C . ALA A 1 89 ? 1.640 -7.730 -2.792 1.00 89.25 89 ALA A C 1
ATOM 736 O O . ALA A 1 89 ? 1.379 -8.375 -1.783 1.00 89.25 89 ALA A O 1
ATOM 737 N N . MET A 1 90 ? 1.794 -6.401 -2.773 1.00 87.81 90 MET A N 1
ATOM 738 C CA . MET A 1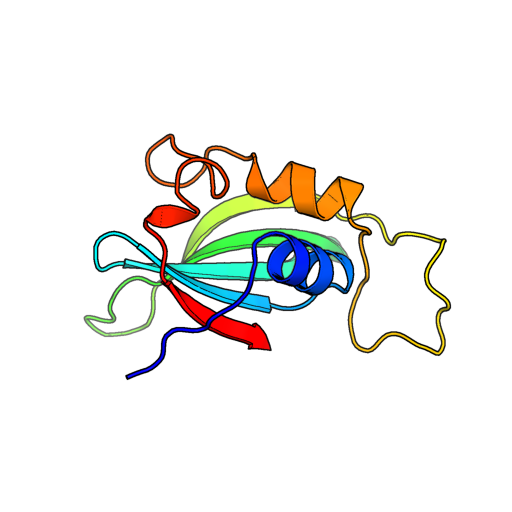 90 ? 1.618 -5.590 -1.559 1.00 87.81 90 MET A CA 1
ATOM 739 C C . MET A 1 90 ? 0.175 -5.570 -1.085 1.00 87.81 90 MET A C 1
ATOM 741 O O . MET A 1 90 ? -0.081 -5.747 0.104 1.00 87.81 90 MET A O 1
ATOM 745 N N . LEU A 1 91 ? -0.768 -5.384 -2.010 1.00 88.56 91 LEU A N 1
ATOM 746 C CA . LEU A 1 91 ? -2.192 -5.322 -1.684 1.00 88.56 91 LEU A CA 1
ATOM 747 C C . LEU A 1 91 ? -2.709 -6.641 -1.091 1.00 88.56 91 LEU A C 1
ATOM 749 O O . LEU A 1 91 ? -3.671 -6.630 -0.323 1.00 88.56 91 LEU A O 1
ATOM 753 N N . ASP A 1 92 ? -2.063 -7.766 -1.402 1.00 91.12 92 ASP A N 1
ATOM 754 C CA . ASP A 1 92 ? -2.407 -9.092 -0.876 1.00 91.12 92 ASP A CA 1
ATOM 755 C C . ASP A 1 92 ? -1.799 -9.388 0.515 1.00 91.12 92 ASP A C 1
ATOM 757 O O . ASP A 1 92 ? -2.121 -10.392 1.156 1.00 91.12 92 ASP A O 1
ATOM 761 N N . VAL A 1 93 ? -0.949 -8.502 1.047 1.00 89.38 93 VAL A N 1
ATOM 762 C CA . VAL A 1 93 ? -0.341 -8.689 2.371 1.00 89.38 93 VAL A CA 1
ATOM 763 C C . VAL A 1 93 ? -1.371 -8.502 3.482 1.00 89.38 93 VAL A C 1
ATOM 765 O O . VAL A 1 93 ? -1.962 -7.437 3.658 1.00 89.38 93 VAL A O 1
ATOM 768 N N . LYS A 1 94 ? -1.517 -9.531 4.320 1.00 91.00 94 LYS A N 1
ATOM 769 C CA . LYS A 1 94 ? -2.420 -9.537 5.477 1.00 91.00 94 LYS A CA 1
ATOM 770 C C . LYS A 1 94 ? -1.818 -8.821 6.681 1.00 91.00 94 LYS A C 1
ATOM 772 O O . LYS A 1 94 ? -1.271 -9.457 7.580 1.00 91.00 94 LYS A O 1
ATOM 777 N N . CYS A 1 95 ? -1.927 -7.497 6.700 1.00 89.31 95 CYS A N 1
ATOM 778 C CA . CYS A 1 95 ? -1.366 -6.648 7.755 1.00 89.31 95 CYS A CA 1
ATOM 779 C C . CYS A 1 95 ? -2.412 -5.810 8.514 1.00 89.31 95 CYS A C 1
ATOM 781 O O . CYS A 1 95 ? -2.078 -5.196 9.528 1.00 89.31 95 CYS A O 1
ATOM 783 N N . ILE A 1 96 ? -3.684 -5.835 8.095 1.00 89.25 96 ILE A N 1
ATOM 784 C CA . ILE A 1 96 ? -4.768 -5.039 8.687 1.00 89.25 96 ILE A CA 1
ATOM 785 C C . ILE A 1 96 ? -5.732 -5.984 9.403 1.00 89.25 96 ILE A C 1
ATOM 787 O O . ILE A 1 96 ? -6.630 -6.560 8.797 1.00 89.25 96 ILE A O 1
ATOM 791 N N . ASP A 1 97 ? -5.512 -6.197 10.704 1.00 87.25 97 ASP A N 1
ATOM 792 C CA . ASP A 1 97 ? -6.337 -7.085 11.541 1.00 87.25 97 ASP A CA 1
ATOM 793 C C . ASP A 1 97 ? -6.518 -8.503 10.928 1.00 87.25 97 ASP A C 1
ATOM 795 O O . ASP A 1 97 ? -7.568 -9.134 11.041 1.00 87.25 97 ASP A O 1
ATOM 799 N N . GLY A 1 98 ? -5.471 -9.013 10.260 1.00 88.25 98 GLY A N 1
ATOM 800 C CA . GLY A 1 98 ? -5.451 -10.327 9.599 1.00 88.25 98 GLY A CA 1
ATOM 801 C C . GLY A 1 98 ? -6.063 -10.365 8.192 1.00 88.25 98 GLY A C 1
ATOM 802 O O . GLY A 1 98 ? -6.064 -11.430 7.571 1.00 88.25 98 GLY A O 1
ATOM 803 N N . LYS A 1 99 ? -6.545 -9.228 7.685 1.00 90.12 99 LYS A N 1
ATOM 804 C CA . LYS A 1 99 ? -7.024 -9.036 6.314 1.00 90.12 99 LYS A CA 1
ATOM 805 C C . LYS A 1 99 ? -5.978 -8.306 5.466 1.00 90.12 99 LYS A C 1
ATOM 807 O O . LYS A 1 99 ? -5.153 -7.550 5.994 1.00 90.12 99 LYS A O 1
ATOM 812 N N . SER A 1 100 ? -5.995 -8.568 4.165 1.00 89.62 100 SER A N 1
ATOM 813 C CA . SER A 1 100 ? -5.243 -7.800 3.172 1.00 89.62 100 SER A CA 1
ATOM 814 C C . SER A 1 100 ? -6.054 -6.610 2.659 1.00 89.62 100 SER A C 1
ATOM 816 O O . SER A 1 100 ? -7.234 -6.468 2.974 1.00 89.62 100 SER A O 1
ATOM 818 N N . PHE A 1 101 ? -5.435 -5.745 1.859 1.00 87.06 101 PHE A N 1
ATOM 819 C CA . PHE A 1 101 ? -6.166 -4.678 1.178 1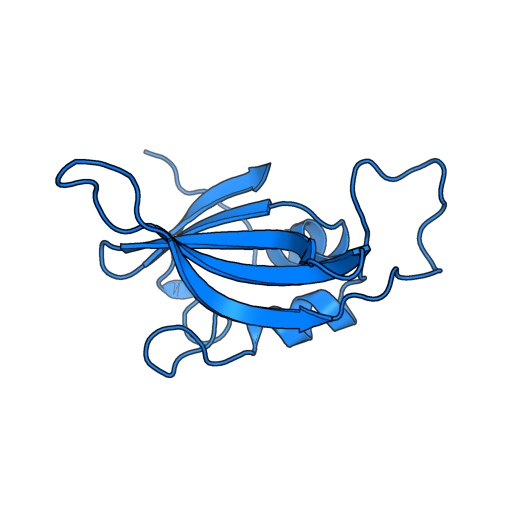.00 87.06 101 PHE A CA 1
ATOM 820 C C . PHE A 1 101 ? -7.132 -5.256 0.133 1.00 87.06 101 PHE A C 1
ATOM 822 O O . PHE A 1 101 ? -8.253 -4.777 -0.005 1.00 87.06 101 PHE A O 1
ATOM 829 N N . MET A 1 102 ? -6.738 -6.348 -0.535 1.00 86.06 102 MET A N 1
ATOM 830 C CA . MET A 1 102 ? -7.601 -7.111 -1.449 1.00 86.06 102 MET A CA 1
ATOM 831 C C . MET A 1 102 ? -8.860 -7.638 -0.754 1.00 86.06 102 MET A C 1
ATOM 833 O O . MET A 1 102 ? -9.949 -7.551 -1.312 1.00 86.06 102 MET A O 1
ATOM 837 N N . ASP A 1 103 ? -8.720 -8.145 0.477 1.00 89.12 103 ASP A N 1
ATOM 838 C CA . ASP A 1 103 ? -9.847 -8.619 1.293 1.00 89.12 103 ASP A CA 1
ATOM 839 C C . ASP A 1 103 ? -10.810 -7.478 1.682 1.00 89.12 103 ASP A C 1
ATOM 841 O O . ASP A 1 103 ? -11.935 -7.738 2.107 1.00 89.12 103 ASP A O 1
ATOM 845 N N . LEU A 1 104 ? -10.353 -6.225 1.589 1.00 86.12 104 LEU A N 1
ATOM 846 C CA . LEU A 1 104 ? -11.028 -5.028 2.086 1.00 86.12 104 LEU A CA 1
ATOM 847 C C . LEU A 1 104 ? -11.468 -4.065 0.980 1.00 86.12 104 LEU A C 1
ATOM 849 O O . LEU A 1 104 ? -12.046 -3.031 1.298 1.00 86.12 104 LEU A O 1
ATOM 853 N N . ILE A 1 105 ? -11.219 -4.376 -0.294 1.00 81.19 105 ILE A N 1
ATOM 854 C CA . ILE A 1 105 ? -11.342 -3.416 -1.403 1.00 81.19 105 ILE A CA 1
ATOM 855 C C . ILE A 1 105 ? -12.740 -2.787 -1.529 1.00 81.19 105 ILE A C 1
ATOM 857 O O . ILE A 1 105 ? -12.857 -1.615 -1.874 1.00 81.19 105 ILE A O 1
ATOM 861 N N . ASP A 1 106 ? -13.789 -3.535 -1.178 1.00 80.62 106 ASP A N 1
ATOM 862 C CA . ASP A 1 106 ? -15.180 -3.061 -1.194 1.00 80.62 106 ASP A CA 1
ATOM 863 C C . ASP A 1 106 ? -15.583 -2.303 0.092 1.00 80.62 106 ASP A C 1
ATOM 865 O O . ASP A 1 106 ? -16.646 -1.682 0.147 1.00 80.62 106 ASP A O 1
ATOM 869 N N . GLU A 1 107 ? -14.767 -2.383 1.149 1.00 83.19 107 GLU A N 1
ATOM 870 C CA . GLU A 1 107 ? -15.020 -1.807 2.479 1.00 83.19 107 GLU A CA 1
ATOM 871 C C . GLU A 1 107 ? -14.198 -0.537 2.753 1.00 83.19 107 GLU A C 1
ATOM 873 O O . GLU A 1 107 ? -14.569 0.269 3.611 1.00 83.19 107 GLU A O 1
ATOM 878 N N . ILE A 1 108 ? -13.059 -0.375 2.078 1.00 78.00 108 ILE A N 1
ATOM 879 C CA . ILE A 1 108 ? -12.173 0.770 2.270 1.00 78.00 108 ILE A CA 1
ATOM 880 C C . ILE A 1 108 ? -12.679 2.021 1.560 1.00 78.00 108 ILE A C 1
ATOM 882 O O . ILE A 1 108 ? -13.362 1.984 0.536 1.00 78.00 108 ILE A O 1
ATOM 886 N N . HIS A 1 109 ? -12.236 3.154 2.079 1.00 78.69 109 HIS A N 1
ATOM 887 C CA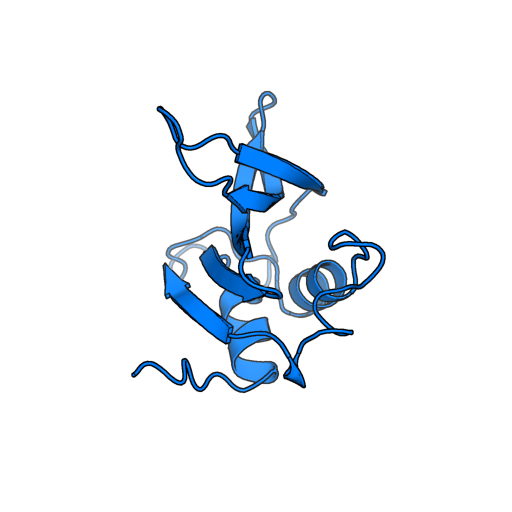 . HIS A 1 109 ? -12.358 4.432 1.417 1.00 78.69 109 HIS A CA 1
ATOM 888 C C . HIS A 1 109 ? -10.967 5.010 1.235 1.00 78.69 109 HIS A C 1
ATOM 890 O O . HIS A 1 109 ? -10.317 5.322 2.226 1.00 78.69 109 HIS A O 1
ATOM 896 N N . VAL A 1 110 ? -10.491 5.128 -0.004 1.00 78.50 110 VAL A N 1
ATOM 897 C CA . VAL A 1 110 ? -9.299 5.949 -0.261 1.00 78.50 110 VAL A CA 1
ATOM 898 C C . VAL A 1 110 ? -9.648 7.373 0.196 1.00 78.50 110 VAL A C 1
ATOM 900 O O . VAL A 1 110 ? -10.791 7.785 0.018 1.00 78.50 110 VAL A O 1
ATOM 903 N N . ASP A 1 111 ? -8.720 8.079 0.840 1.00 74.81 111 ASP A N 1
ATOM 904 C CA . ASP A 1 111 ? -8.866 9.451 1.363 1.00 74.81 111 ASP A CA 1
ATOM 905 C C . ASP A 1 111 ? -7.991 10.478 0.622 1.00 74.81 111 ASP A C 1
ATOM 907 O O . ASP A 1 111 ? -8.375 11.650 0.530 1.00 74.81 111 ASP A O 1
ATOM 911 N N . ASN A 1 112 ? -6.867 10.043 0.034 1.00 77.25 112 ASN A N 1
ATOM 912 C CA . ASN A 1 112 ? -5.999 10.875 -0.799 1.00 77.25 112 ASN A CA 1
ATOM 913 C C . ASN A 1 112 ? -4.998 10.031 -1.625 1.00 77.25 112 ASN A C 1
ATOM 915 O O . ASN A 1 112 ? -4.708 8.892 -1.257 1.00 77.25 112 ASN A O 1
ATOM 919 N N . ILE A 1 113 ? -4.452 10.609 -2.704 1.00 77.56 113 ILE A N 1
ATOM 920 C CA . ILE A 1 113 ? -3.270 10.105 -3.432 1.00 77.56 113 ILE A CA 1
ATOM 921 C C . ILE A 1 113 ? -2.244 11.239 -3.519 1.00 77.56 113 ILE A C 1
ATOM 923 O O . ILE A 1 113 ? -2.598 12.325 -3.989 1.00 77.56 113 ILE A O 1
ATOM 927 N N . ASN A 1 114 ? -0.992 10.976 -3.126 1.00 72.38 114 ASN A N 1
ATOM 928 C CA . ASN A 1 114 ? 0.119 11.938 -3.178 1.00 72.38 114 ASN A CA 1
ATOM 929 C C . ASN A 1 114 ? 1.245 11.496 -4.133 1.00 72.38 114 ASN A C 1
ATOM 931 O O . ASN A 1 114 ? 1.489 10.276 -4.289 1.00 72.38 114 ASN A O 1
#